Protein AF-A0A9E7R1S2-F1 (afdb_monomer_lite)

pLDDT: mean 90.25, std 10.7, range [45.53, 96.06]

Structure (mmCIF, N/CA/C/O backbone):
data_AF-A0A9E7R1S2-F1
#
_entry.id   AF-A0A9E7R1S2-F1
#
loop_
_atom_site.group_PDB
_atom_site.id
_atom_site.type_symbol
_atom_site.label_atom_id
_atom_site.label_alt_id
_atom_site.label_comp_id
_atom_site.label_asym_id
_atom_site.label_entity_id
_atom_site.label_seq_id
_atom_site.pdbx_PDB_ins_code
_atom_site.Cartn_x
_atom_site.Cartn_y
_atom_site.Cartn_z
_atom_site.occupancy
_atom_site.B_iso_or_equiv
_atom_site.auth_seq_id
_atom_site.auth_comp_id
_atom_site.auth_asym_id
_atom_site.auth_atom_id
_atom_site.pdbx_PDB_model_num
ATOM 1 N N . MET A 1 1 ? 7.622 10.072 -19.450 1.00 45.53 1 MET A N 1
ATOM 2 C CA . MET A 1 1 ? 6.599 9.486 -18.566 1.00 45.53 1 MET A CA 1
ATOM 3 C C . MET A 1 1 ? 6.834 10.089 -17.196 1.00 45.53 1 MET A C 1
ATOM 5 O O . MET A 1 1 ? 7.759 9.662 -16.527 1.00 45.53 1 MET A O 1
ATOM 9 N N . ASP A 1 2 ? 6.076 11.126 -16.841 1.00 47.75 2 ASP A N 1
ATOM 10 C CA . ASP A 1 2 ? 6.031 11.655 -15.469 1.00 47.75 2 ASP A CA 1
ATOM 11 C C . ASP A 1 2 ? 4.973 10.857 -14.705 1.00 47.75 2 ASP A C 1
ATOM 13 O O . ASP A 1 2 ? 3.842 11.286 -14.492 1.00 47.75 2 ASP A O 1
ATOM 17 N N . GLY A 1 3 ? 5.324 9.610 -14.415 1.00 49.53 3 GLY A N 1
ATOM 18 C CA . GLY A 1 3 ? 4.628 8.779 -13.452 1.00 49.53 3 GLY A CA 1
ATOM 19 C C . GLY A 1 3 ? 5.540 8.691 -12.250 1.00 49.53 3 GLY A C 1
ATOM 20 O O . GLY A 1 3 ? 6.705 8.329 -12.381 1.00 49.53 3 GLY A O 1
ATOM 21 N N . ASP A 1 4 ? 5.031 9.074 -11.091 1.00 64.75 4 ASP A N 1
ATOM 22 C CA . ASP A 1 4 ? 5.686 8.920 -9.799 1.00 64.75 4 ASP A CA 1
ATOM 23 C C . ASP A 1 4 ? 5.717 7.408 -9.470 1.00 64.75 4 ASP A C 1
ATOM 25 O O . ASP A 1 4 ? 4.973 6.928 -8.612 1.00 64.75 4 ASP A O 1
ATOM 29 N N . ASP A 1 5 ? 6.461 6.635 -10.274 1.00 80.19 5 ASP A N 1
ATOM 30 C CA . ASP A 1 5 ? 6.406 5.178 -10.335 1.00 80.19 5 ASP A CA 1
ATOM 31 C C . ASP A 1 5 ? 6.939 4.614 -9.023 1.00 80.19 5 ASP A C 1
ATOM 33 O O . ASP A 1 5 ? 8.140 4.558 -8.753 1.00 80.19 5 ASP A O 1
ATOM 37 N N . ARG A 1 6 ? 6.006 4.203 -8.174 1.00 88.44 6 ARG A N 1
ATOM 38 C CA . ARG A 1 6 ? 6.269 3.672 -6.844 1.00 88.44 6 ARG A CA 1
ATOM 39 C C . ARG A 1 6 ? 5.280 2.578 -6.524 1.00 88.44 6 ARG A C 1
ATOM 41 O O . ARG A 1 6 ? 4.141 2.581 -6.989 1.00 88.44 6 ARG A O 1
ATOM 48 N N . VAL A 1 7 ? 5.701 1.674 -5.657 1.00 92.38 7 VAL A N 1
ATOM 49 C CA . VAL A 1 7 ? 4.825 0.645 -5.110 1.00 92.38 7 VAL A CA 1
ATOM 50 C C . VAL A 1 7 ? 4.355 1.082 -3.732 1.00 92.38 7 VAL A C 1
ATOM 52 O O . VAL A 1 7 ? 5.160 1.383 -2.854 1.00 92.38 7 VAL A O 1
ATOM 55 N N . LEU A 1 8 ? 3.037 1.115 -3.543 1.00 94.00 8 LEU A N 1
ATOM 56 C CA . LEU A 1 8 ? 2.407 1.423 -2.263 1.00 94.00 8 LEU A CA 1
ATOM 57 C C . LEU A 1 8 ? 1.821 0.152 -1.660 1.00 94.00 8 LEU A C 1
ATOM 59 O O . LEU A 1 8 ? 0.844 -0.393 -2.170 1.00 94.00 8 LEU A O 1
ATOM 63 N N . VAL A 1 9 ? 2.371 -0.275 -0.530 1.00 94.12 9 VAL A N 1
ATOM 64 C CA . VAL A 1 9 ? 1.782 -1.327 0.296 1.00 94.12 9 VAL A CA 1
ATOM 65 C C . VAL A 1 9 ? 0.901 -0.650 1.339 1.00 94.12 9 VAL A C 1
ATOM 67 O O . VAL A 1 9 ? 1.389 0.069 2.210 1.00 94.12 9 VAL A O 1
ATOM 70 N N . SER A 1 10 ? -0.414 -0.826 1.218 1.00 94.44 10 SER A N 1
ATOM 71 C CA . SER A 1 10 ? -1.384 -0.164 2.095 1.00 94.44 10 SER A CA 1
ATOM 72 C C . SER A 1 10 ? -1.976 -1.154 3.096 1.00 94.44 10 SER A C 1
ATOM 74 O O . SER A 1 10 ? -2.503 -2.192 2.700 1.00 94.44 10 SER A O 1
ATOM 76 N N . ARG A 1 11 ? -1.940 -0.814 4.386 1.00 94.44 11 ARG A N 1
ATOM 77 C CA . ARG A 1 11 ? -2.794 -1.433 5.409 1.00 94.44 11 ARG A CA 1
ATOM 78 C C . ARG A 1 11 ? -4.088 -0.653 5.518 1.00 94.44 11 ARG A C 1
ATOM 80 O O . ARG A 1 11 ? -4.053 0.549 5.742 1.00 94.44 11 ARG A O 1
ATOM 87 N N . TYR A 1 12 ? -5.220 -1.330 5.417 1.00 94.38 12 TYR A N 1
ATOM 88 C CA . TYR A 1 12 ? -6.521 -0.683 5.540 1.00 94.38 12 TYR A CA 1
ATOM 89 C C . TYR A 1 12 ? -7.024 -0.763 6.975 1.00 94.38 12 TYR A C 1
ATOM 91 O O . TYR A 1 12 ? -7.261 -1.859 7.480 1.00 94.38 12 TYR A O 1
ATOM 99 N N . VAL A 1 13 ? -7.191 0.393 7.613 1.00 94.38 13 VAL A N 1
ATOM 100 C CA . VAL A 1 13 ? -7.802 0.512 8.941 1.00 94.38 13 VAL A CA 1
ATOM 101 C C . VAL A 1 13 ? -9.203 1.070 8.747 1.00 94.38 13 VAL A C 1
ATOM 103 O O . VAL A 1 13 ? -9.369 2.145 8.173 1.00 94.38 13 VAL A O 1
ATOM 106 N N . LEU A 1 14 ? -10.206 0.313 9.181 1.00 95.44 14 LEU A N 1
ATOM 107 C CA . LEU A 1 14 ? -11.605 0.693 9.072 1.00 95.44 14 LEU A CA 1
ATOM 108 C C . LEU A 1 14 ? -12.039 1.396 10.351 1.00 95.44 14 LEU A C 1
ATOM 110 O O . LEU A 1 14 ? -11.908 0.832 11.443 1.00 95.44 14 LEU A O 1
ATOM 114 N N . LEU A 1 15 ? -12.589 2.591 10.182 1.00 95.44 15 LEU A N 1
ATOM 115 C CA . LEU A 1 15 ? -13.255 3.338 11.235 1.00 95.44 15 LEU A CA 1
ATOM 116 C C . LEU A 1 15 ? -14.771 3.281 11.045 1.00 95.44 15 LEU A C 1
ATOM 118 O O . LEU A 1 15 ? -15.258 3.209 9.910 1.00 95.44 15 LEU A O 1
ATOM 122 N N . ASP A 1 16 ? -15.514 3.336 12.143 1.00 93.56 16 ASP A N 1
ATOM 123 C CA . ASP A 1 16 ? -16.944 3.635 12.105 1.00 93.56 16 ASP A CA 1
ATOM 124 C C . ASP A 1 16 ? -17.215 5.146 11.948 1.00 93.56 16 ASP A C 1
ATOM 126 O O . ASP A 1 16 ? -16.313 5.952 11.712 1.00 93.56 16 ASP A O 1
ATOM 130 N N . ARG A 1 17 ? -18.489 5.544 12.057 1.00 91.31 17 ARG A N 1
ATOM 131 C CA . ARG A 1 17 ? -18.913 6.949 11.935 1.00 91.31 17 ARG A CA 1
ATOM 132 C C . ARG A 1 17 ? -18.484 7.831 13.112 1.00 91.31 17 ARG A C 1
ATOM 134 O O . ARG A 1 17 ? -18.473 9.048 12.953 1.00 91.31 17 ARG A O 1
ATOM 141 N N . SER A 1 18 ? -18.160 7.239 14.258 1.00 92.81 18 SER A N 1
ATOM 142 C CA . SER A 1 18 ? -17.652 7.938 15.443 1.00 92.81 18 SER A CA 1
ATOM 143 C C . SER A 1 18 ? -16.137 8.149 15.371 1.00 92.81 18 SER A C 1
ATOM 145 O O . SER A 1 18 ? -15.596 8.964 16.115 1.00 92.81 18 SER A O 1
ATOM 147 N N . GLY A 1 19 ? -15.462 7.457 14.446 1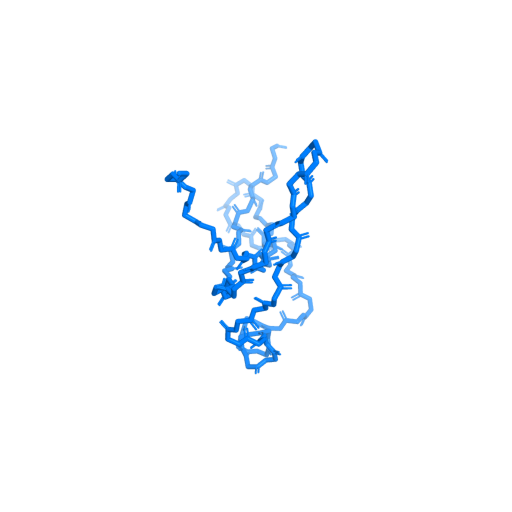.00 90.38 19 GLY A N 1
ATOM 148 C CA . GLY A 1 19 ? -14.010 7.466 14.301 1.00 90.38 19 GLY A CA 1
ATOM 149 C C . GLY A 1 19 ? -13.319 6.334 15.061 1.00 90.38 19 GLY A C 1
ATOM 150 O O . GLY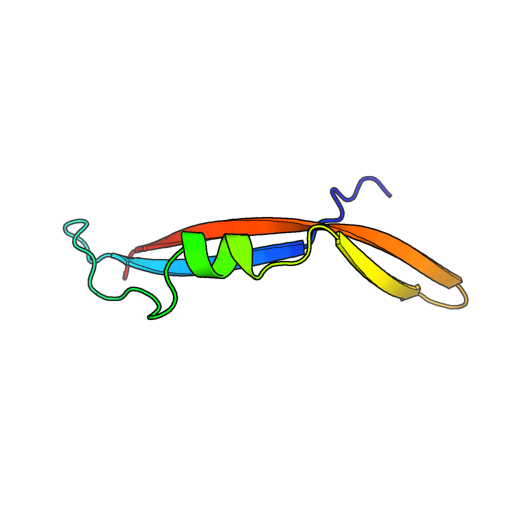 A 1 19 ? -12.088 6.311 15.110 1.00 90.38 19 GLY A O 1
ATOM 151 N N . ASP A 1 20 ? -14.076 5.388 15.621 1.00 93.94 20 ASP A N 1
ATOM 152 C CA . ASP A 1 20 ? -13.526 4.257 16.357 1.00 93.94 20 ASP A CA 1
ATOM 153 C C . ASP A 1 20 ? -13.045 3.165 15.398 1.00 93.94 20 ASP A C 1
ATOM 155 O O . ASP A 1 20 ? -13.687 2.852 14.391 1.00 93.94 20 ASP A O 1
ATOM 159 N N . VAL A 1 21 ? -11.894 2.561 15.709 1.00 92.62 21 VAL A N 1
ATOM 160 C CA . VAL A 1 21 ? -11.336 1.463 14.910 1.00 92.62 21 VAL A CA 1
ATOM 161 C C . VAL A 1 21 ? -12.196 0.218 15.089 1.00 92.62 21 VAL A C 1
ATOM 163 O O . VAL A 1 21 ? -12.156 -0.436 16.128 1.00 92.62 21 VAL A O 1
ATOM 166 N N . VAL A 1 22 ? -12.910 -0.162 14.034 1.00 94.69 22 VAL A N 1
ATOM 167 C CA . VAL A 1 22 ? -13.718 -1.391 13.999 1.00 94.69 22 VAL A CA 1
ATOM 168 C C . VAL A 1 22 ? -12.975 -2.561 13.368 1.00 94.69 22 VAL A C 1
ATOM 170 O O . VAL A 1 22 ? -13.292 -3.720 13.630 1.00 94.69 22 VAL A O 1
ATOM 173 N N . ARG A 1 23 ? -11.971 -2.283 12.529 1.00 91.88 23 ARG A N 1
ATOM 174 C CA . ARG A 1 23 ? -11.123 -3.322 11.941 1.00 91.88 23 ARG A CA 1
ATOM 175 C C . ARG A 1 23 ? -9.730 -2.792 11.650 1.00 91.88 23 ARG A C 1
ATOM 177 O O . ARG A 1 23 ? -9.574 -1.785 10.966 1.00 91.88 23 ARG A O 1
ATOM 184 N N . ALA A 1 24 ? -8.722 -3.532 12.088 1.00 91.50 24 ALA A N 1
ATOM 185 C CA . ALA A 1 24 ? -7.332 -3.314 11.714 1.00 91.50 24 ALA A CA 1
ATOM 186 C C . ALA A 1 24 ? -6.733 -4.614 11.149 1.00 91.50 24 ALA A C 1
ATOM 188 O O . ALA A 1 24 ? -7.174 -5.700 11.535 1.00 91.50 24 ALA A O 1
ATOM 189 N N . PRO A 1 25 ? -5.747 -4.542 10.239 1.00 91.94 25 PRO A N 1
ATOM 190 C CA . PRO A 1 25 ? -5.029 -5.726 9.786 1.00 91.94 25 PRO A CA 1
ATOM 191 C C . PRO A 1 25 ? -4.191 -6.301 10.932 1.00 91.94 25 PRO A C 1
ATOM 193 O O . PRO A 1 25 ? -3.581 -5.543 11.685 1.00 91.94 25 PRO A O 1
ATOM 196 N N . GLU A 1 26 ? -4.116 -7.630 11.024 1.00 93.75 26 GLU A N 1
ATOM 197 C CA . GLU A 1 26 ? -3.361 -8.329 12.079 1.00 93.75 26 GLU A CA 1
ATOM 198 C C . GLU A 1 26 ? -1.876 -7.960 12.083 1.00 93.75 26 GLU A C 1
ATOM 200 O O . GLU A 1 26 ? -1.247 -7.896 13.134 1.00 93.75 26 GLU A O 1
ATOM 205 N N . VAL A 1 27 ? -1.317 -7.688 10.903 1.00 93.44 27 VAL A N 1
ATOM 206 C CA . VAL A 1 27 ? 0.084 -7.303 10.747 1.00 93.44 27 VAL A CA 1
ATOM 207 C C . VAL A 1 27 ? 0.268 -5.847 11.193 1.00 93.44 27 VAL A C 1
ATOM 209 O O . VAL A 1 27 ? -0.317 -4.949 10.576 1.00 93.44 27 VAL A O 1
ATOM 212 N N . PRO A 1 28 ? 1.100 -5.562 12.215 1.00 93.69 28 PRO A N 1
ATOM 213 C CA . PRO A 1 28 ? 1.420 -4.197 12.628 1.00 93.69 28 PRO A CA 1
ATOM 214 C C . PRO A 1 28 ? 2.141 -3.407 11.527 1.00 93.69 28 PRO A C 1
ATOM 216 O O . PRO A 1 28 ? 2.883 -3.981 10.729 1.00 93.69 28 PRO A O 1
ATOM 219 N N . PHE A 1 29 ? 1.991 -2.078 11.522 1.00 94.00 29 PHE A N 1
ATOM 220 C CA . PHE A 1 29 ? 2.646 -1.206 10.540 1.00 94.00 29 PHE A CA 1
ATOM 221 C C . PHE A 1 29 ? 4.166 -1.390 10.555 1.00 94.00 29 PHE A C 1
ATOM 223 O O . PHE A 1 29 ? 4.773 -1.569 9.505 1.00 94.00 29 PHE A O 1
ATOM 230 N N . GLU A 1 30 ? 4.775 -1.433 11.743 1.00 95.44 30 GLU A N 1
ATOM 231 C CA . GLU A 1 30 ? 6.224 -1.613 11.886 1.00 95.44 30 GLU A CA 1
ATOM 232 C C . GLU A 1 30 ? 6.710 -2.965 11.363 1.00 95.44 30 GLU A C 1
ATOM 234 O O . GLU A 1 30 ? 7.758 -3.033 10.723 1.00 95.44 30 GLU A O 1
ATOM 239 N N . ALA A 1 31 ? 5.933 -4.032 11.570 1.00 95.56 31 ALA A N 1
ATOM 240 C CA . ALA A 1 31 ? 6.266 -5.351 11.040 1.00 95.56 31 ALA A CA 1
ATOM 241 C C . ALA A 1 31 ? 6.222 -5.348 9.505 1.00 95.56 31 ALA A C 1
ATOM 243 O O . ALA A 1 31 ? 7.138 -5.845 8.852 1.00 95.56 31 ALA A O 1
ATOM 244 N N . LEU A 1 32 ? 5.196 -4.718 8.925 1.00 94.00 32 LEU A N 1
ATOM 245 C CA . LEU A 1 32 ? 5.077 -4.564 7.479 1.00 94.00 32 LEU A CA 1
ATOM 246 C C . LEU A 1 32 ? 6.192 -3.681 6.901 1.00 94.00 32 LEU A C 1
ATOM 248 O O . LEU A 1 32 ? 6.776 -4.025 5.877 1.00 94.00 32 LEU A O 1
ATOM 252 N N . ARG A 1 33 ? 6.525 -2.573 7.570 1.00 94.88 33 ARG A N 1
ATOM 253 C CA . ARG A 1 33 ? 7.610 -1.658 7.187 1.00 94.88 33 ARG A CA 1
ATOM 254 C C . ARG A 1 33 ? 8.973 -2.342 7.224 1.00 94.88 33 ARG A C 1
ATOM 256 O O . ARG A 1 33 ? 9.782 -2.109 6.333 1.00 94.88 33 ARG A O 1
ATOM 263 N N . ALA A 1 34 ? 9.226 -3.169 8.235 1.00 95.50 34 ALA A N 1
ATOM 264 C CA . ALA A 1 34 ? 10.473 -3.916 8.362 1.00 95.50 34 ALA A CA 1
ATOM 265 C C . ALA A 1 34 ? 10.597 -5.028 7.309 1.00 95.50 34 ALA A C 1
ATOM 267 O O . ALA A 1 34 ? 11.697 -5.287 6.824 1.00 95.50 34 ALA A O 1
ATOM 268 N N . ALA A 1 35 ? 9.483 -5.673 6.951 1.00 95.44 35 ALA A N 1
ATOM 269 C CA . ALA A 1 35 ? 9.457 -6.748 5.964 1.00 95.44 35 ALA A CA 1
ATOM 270 C C . ALA A 1 35 ? 9.448 -6.247 4.509 1.00 95.44 35 ALA A C 1
ATOM 272 O O . ALA A 1 35 ? 9.894 -6.961 3.610 1.00 95.44 35 ALA A O 1
ATOM 273 N N . ALA A 1 36 ? 8.931 -5.042 4.256 1.00 94.75 36 ALA A N 1
ATOM 274 C CA . ALA A 1 36 ? 8.845 -4.494 2.911 1.00 94.75 36 ALA A CA 1
ATOM 275 C C . ALA A 1 36 ? 10.250 -4.244 2.322 1.00 94.75 36 ALA A C 1
ATOM 277 O O . ALA A 1 36 ? 11.090 -3.598 2.958 1.00 94.75 36 ALA A O 1
ATOM 278 N N . PRO A 1 37 ? 10.526 -4.707 1.087 1.00 95.88 37 PRO A N 1
ATOM 279 C CA . PRO A 1 37 ? 11.778 -4.380 0.419 1.00 95.88 37 PRO A CA 1
ATOM 280 C C . PRO A 1 37 ? 11.825 -2.880 0.130 1.00 95.88 37 PRO A C 1
ATOM 282 O O . PRO A 1 37 ? 10.797 -2.263 -0.107 1.00 95.88 37 PRO A O 1
ATOM 285 N N . ARG A 1 38 ? 13.018 -2.278 0.079 1.00 94.75 38 ARG A N 1
ATOM 286 C CA . ARG A 1 38 ? 13.151 -0.841 -0.245 1.00 94.75 38 ARG A CA 1
ATOM 287 C C . ARG A 1 38 ? 12.794 -0.519 -1.697 1.00 94.75 38 ARG A C 1
ATOM 289 O O . ARG A 1 38 ? 12.361 0.589 -1.997 1.00 94.75 38 ARG A O 1
ATOM 296 N N . THR A 1 39 ? 13.020 -1.475 -2.597 1.00 96.06 39 THR A N 1
ATOM 297 C CA . THR A 1 39 ? 12.753 -1.343 -4.033 1.00 96.06 39 THR A CA 1
ATOM 298 C C . THR A 1 39 ? 12.303 -2.677 -4.615 1.00 96.06 39 THR A C 1
ATOM 300 O O . THR A 1 39 ? 12.686 -3.728 -4.099 1.00 96.06 39 THR A O 1
ATOM 303 N N . VAL A 1 40 ? 11.554 -2.637 -5.713 1.00 95.12 40 VAL A N 1
ATOM 304 C CA . VAL A 1 40 ? 11.236 -3.804 -6.549 1.00 95.12 40 VAL A CA 1
ATOM 305 C C . VAL A 1 40 ? 11.621 -3.531 -7.997 1.00 95.12 40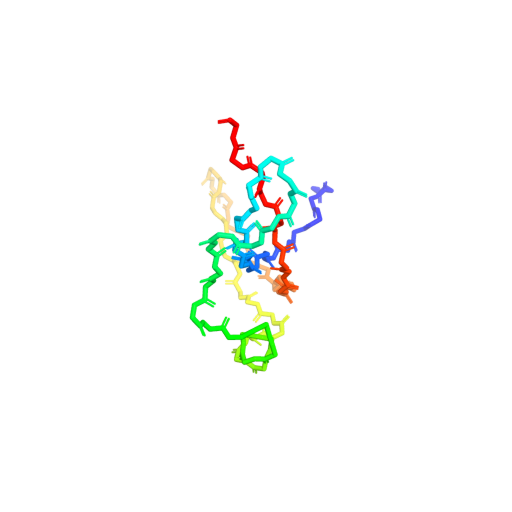 VAL A C 1
ATOM 307 O O . VAL A 1 40 ? 11.730 -2.379 -8.408 1.00 95.12 40 VAL A O 1
ATOM 310 N N . VAL A 1 41 ? 11.838 -4.584 -8.780 1.00 95.50 41 VAL A N 1
ATOM 311 C CA . VAL A 1 41 ? 12.046 -4.458 -10.226 1.00 95.50 41 VAL A CA 1
ATOM 312 C C . VAL A 1 41 ? 10.695 -4.623 -10.914 1.00 95.50 41 VAL A C 1
ATOM 314 O O . VAL A 1 41 ? 10.074 -5.675 -10.795 1.00 95.50 41 VAL A O 1
ATOM 317 N N . SER A 1 42 ? 10.248 -3.590 -11.622 1.00 92.62 42 SER A N 1
ATOM 318 C CA . SER A 1 42 ? 9.078 -3.648 -12.495 1.00 92.62 42 SER A CA 1
ATOM 319 C C . SER A 1 42 ? 9.530 -3.848 -13.932 1.00 92.62 42 SER A C 1
ATOM 321 O O . SER A 1 42 ? 10.495 -3.221 -14.372 1.00 92.62 42 SER A O 1
ATOM 323 N N . THR A 1 43 ? 8.838 -4.719 -14.659 1.00 93.31 43 THR A N 1
ATOM 324 C CA . THR A 1 43 ? 8.986 -4.848 -16.109 1.00 93.31 43 THR A CA 1
ATOM 325 C C . THR A 1 43 ? 7.631 -4.593 -16.743 1.00 93.31 43 THR A C 1
ATOM 327 O O . THR A 1 43 ? 6.702 -5.378 -16.563 1.00 93.31 43 THR A O 1
ATOM 330 N N . THR A 1 44 ? 7.528 -3.491 -17.476 1.00 90.44 44 THR A N 1
ATOM 331 C CA . THR A 1 44 ? 6.325 -3.074 -18.190 1.00 90.44 44 THR A CA 1
ATOM 332 C C . THR A 1 44 ? 6.520 -3.350 -19.671 1.00 90.44 44 THR A C 1
ATOM 334 O O . THR A 1 44 ? 7.541 -2.975 -20.251 1.00 90.44 44 THR A O 1
ATOM 337 N N . ARG A 1 45 ? 5.536 -3.995 -20.295 1.00 92.69 45 ARG A N 1
ATOM 338 C CA . ARG A 1 45 ? 5.507 -4.217 -21.739 1.00 92.69 45 ARG A CA 1
ATOM 339 C C . ARG A 1 45 ? 4.340 -3.446 -22.341 1.00 92.69 45 ARG A C 1
ATOM 341 O O . ARG A 1 45 ? 3.213 -3.605 -21.879 1.00 92.69 45 ARG A O 1
ATOM 348 N N . TYR A 1 46 ? 4.623 -2.625 -23.343 1.00 89.56 46 TYR A N 1
ATOM 349 C CA . TYR A 1 46 ? 3.630 -1.868 -24.098 1.00 89.56 46 TYR A CA 1
ATOM 350 C C . TYR A 1 46 ? 4.024 -1.898 -25.577 1.00 89.56 46 TYR A C 1
ATOM 352 O O . TYR A 1 46 ? 5.151 -1.535 -25.912 1.00 89.56 46 TYR A O 1
ATOM 360 N N . ASP A 1 47 ? 3.123 -2.373 -26.436 1.00 92.88 47 ASP A N 1
ATOM 361 C CA . ASP A 1 47 ? 3.395 -2.696 -27.843 1.00 92.88 47 ASP A CA 1
ATOM 362 C C . ASP A 1 47 ? 4.672 -3.560 -28.002 1.00 92.88 47 ASP A C 1
ATOM 364 O O . ASP A 1 47 ? 4.824 -4.596 -27.338 1.00 92.88 47 ASP A O 1
ATOM 368 N N . ASP A 1 48 ? 5.613 -3.115 -28.840 1.00 92.12 48 ASP A N 1
ATOM 369 C CA . ASP A 1 48 ? 6.920 -3.744 -29.068 1.00 92.12 48 ASP A CA 1
ATOM 370 C C . ASP A 1 48 ? 8.008 -3.262 -28.088 1.00 92.12 48 ASP A C 1
ATOM 372 O O . ASP A 1 48 ? 9.175 -3.649 -28.191 1.00 92.12 48 ASP A O 1
ATOM 376 N N . HIS A 1 49 ? 7.648 -2.439 -27.099 1.00 89.50 49 HIS A N 1
ATOM 377 C CA . HIS A 1 49 ? 8.579 -1.900 -26.116 1.00 89.50 49 HIS A CA 1
ATOM 378 C C . HIS A 1 49 ? 8.519 -2.671 -24.797 1.00 89.50 49 HIS A C 1
ATOM 380 O O . HIS A 1 49 ? 7.458 -2.920 -24.222 1.00 89.50 49 HIS A O 1
ATOM 386 N N . THR A 1 50 ? 9.698 -3.021 -24.282 1.00 93.19 50 THR A N 1
ATOM 387 C CA . THR A 1 50 ? 9.871 -3.542 -22.922 1.00 93.19 50 THR A CA 1
ATOM 388 C C . THR A 1 50 ? 10.695 -2.547 -22.123 1.00 93.19 50 THR A C 1
ATOM 390 O O . THR A 1 50 ? 11.791 -2.170 -22.534 1.00 93.19 50 THR A O 1
ATOM 393 N N . TYR A 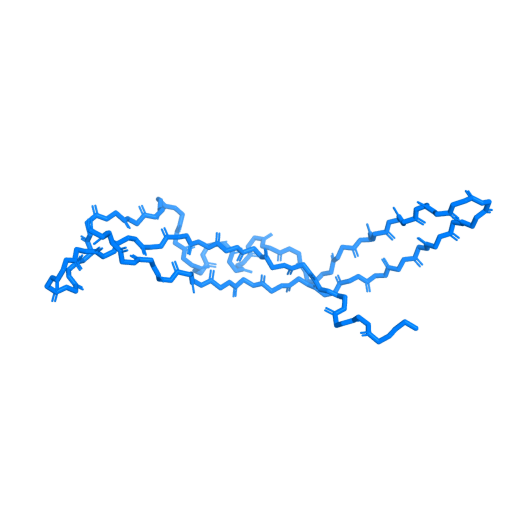1 51 ? 10.165 -2.130 -20.980 1.00 89.50 51 TYR A N 1
ATOM 394 C CA . TYR A 1 51 ? 10.809 -1.212 -20.054 1.00 89.50 51 TYR A CA 1
ATOM 395 C C . TYR A 1 51 ? 10.989 -1.895 -18.702 1.00 89.50 51 TYR A C 1
ATOM 397 O O . TYR A 1 51 ? 10.028 -2.412 -18.134 1.00 89.50 51 TYR A O 1
ATOM 405 N N . THR A 1 52 ? 12.210 -1.880 -18.173 1.00 93.31 52 THR A N 1
ATOM 406 C CA . THR A 1 52 ? 12.520 -2.408 -16.842 1.00 93.31 52 THR A CA 1
ATOM 407 C C . THR A 1 52 ? 13.068 -1.292 -15.966 1.00 93.31 52 THR A C 1
ATOM 409 O O . THR A 1 52 ? 14.030 -0.622 -16.342 1.00 93.31 52 THR A O 1
ATOM 412 N N . ALA A 1 53 ? 12.490 -1.120 -14.779 1.00 92.12 53 ALA A N 1
ATOM 413 C CA . ALA A 1 53 ? 12.900 -0.104 -13.816 1.00 92.12 53 ALA A CA 1
ATOM 414 C C . ALA A 1 53 ? 12.889 -0.626 -12.379 1.00 9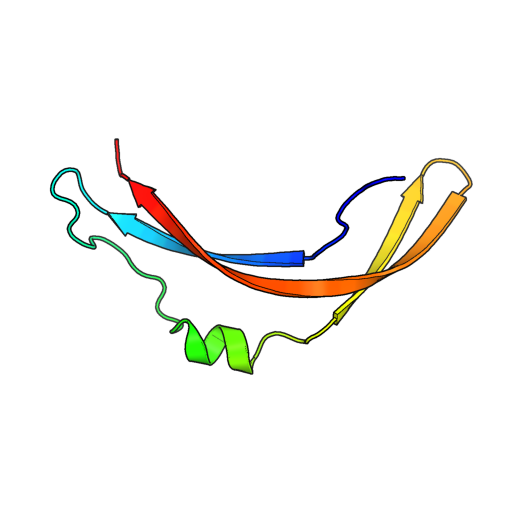2.12 53 ALA A C 1
ATOM 416 O O . ALA A 1 53 ? 12.156 -1.552 -12.033 1.00 92.12 53 ALA A O 1
ATOM 417 N N . ARG A 1 54 ? 13.705 -0.001 -11.523 1.00 94.69 54 ARG A N 1
ATOM 418 C CA . ARG A 1 54 ? 13.644 -0.186 -10.070 1.00 94.69 54 ARG A CA 1
ATOM 419 C C . ARG A 1 54 ? 12.708 0.855 -9.476 1.00 94.69 54 ARG A C 1
ATOM 421 O O . ARG A 1 54 ? 12.991 2.043 -9.578 1.00 94.69 54 ARG A O 1
ATOM 428 N N . LEU A 1 55 ? 11.639 0.398 -8.837 1.00 94.56 55 LEU A N 1
ATOM 429 C CA . LEU A 1 55 ? 10.638 1.255 -8.216 1.00 94.56 55 LEU A CA 1
ATOM 430 C C . LEU A 1 55 ? 10.816 1.255 -6.695 1.00 94.56 55 LEU 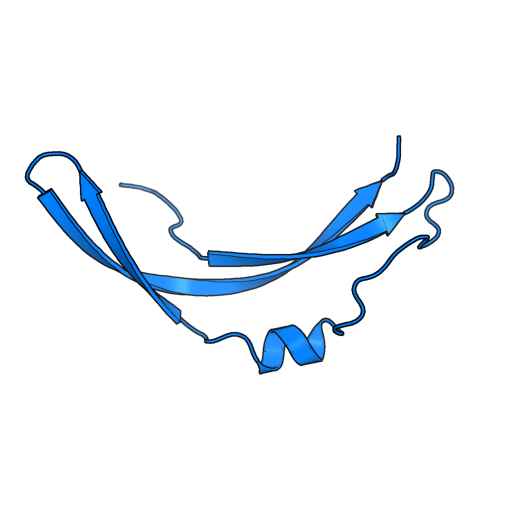A C 1
ATOM 432 O O . LEU A 1 55 ? 10.969 0.174 -6.116 1.00 94.56 55 LEU A O 1
ATOM 436 N N . PRO A 1 56 ? 10.791 2.419 -6.027 1.00 95.69 56 PRO A N 1
ATOM 437 C CA . PRO A 1 56 ? 10.760 2.484 -4.573 1.00 95.69 56 PRO A CA 1
ATOM 438 C C . PRO A 1 56 ? 9.451 1.902 -4.029 1.00 95.69 56 PRO A C 1
ATOM 440 O O . PRO A 1 56 ? 8.387 2.034 -4.640 1.00 95.69 56 PRO A O 1
ATOM 443 N N . VAL A 1 57 ? 9.534 1.270 -2.861 1.00 96.00 57 VAL A N 1
ATOM 444 C CA . VAL A 1 57 ? 8.370 0.746 -2.141 1.00 96.00 57 VAL A CA 1
ATOM 445 C C . VAL A 1 57 ? 8.147 1.571 -0.885 1.00 96.00 57 VAL A C 1
ATOM 447 O O . VAL A 1 57 ? 9.076 1.821 -0.116 1.00 96.00 57 VAL A O 1
ATOM 450 N N . PHE A 1 58 ? 6.897 1.943 -0.650 1.00 95.25 58 PHE A N 1
ATOM 451 C CA . PHE A 1 58 ? 6.473 2.642 0.551 1.00 95.25 58 PHE A CA 1
ATOM 452 C C . PHE A 1 58 ? 5.344 1.877 1.229 1.00 95.25 58 PHE A C 1
ATOM 454 O O . PHE A 1 58 ? 4.502 1.260 0.572 1.00 95.25 58 PHE A O 1
ATOM 461 N N . VAL A 1 59 ? 5.314 1.952 2.555 1.00 95.62 59 VAL A N 1
ATOM 462 C CA . VAL A 1 59 ? 4.240 1.395 3.378 1.00 95.62 59 VAL A CA 1
ATOM 463 C C . VAL A 1 59 ? 3.421 2.547 3.942 1.00 95.62 59 VAL A C 1
ATOM 465 O O . VAL A 1 59 ? 3.986 3.540 4.400 1.00 95.62 59 VAL A O 1
ATOM 468 N N . ARG A 1 60 ? 2.094 2.419 3.916 1.00 95.00 60 ARG A N 1
ATOM 469 C CA . ARG A 1 60 ? 1.175 3.391 4.520 1.00 95.00 60 ARG A CA 1
ATOM 470 C C . ARG A 1 60 ? -0.003 2.704 5.197 1.00 95.00 60 ARG A C 1
ATOM 472 O O . ARG A 1 60 ? -0.416 1.625 4.773 1.00 95.00 60 ARG A O 1
ATOM 479 N N . ASP A 1 61 ? -0.595 3.388 6.165 1.00 95.19 61 ASP A N 1
ATOM 480 C CA . ASP A 1 61 ? -1.961 3.101 6.589 1.00 95.19 61 ASP A CA 1
ATOM 481 C C . ASP A 1 61 ? -2.933 3.920 5.728 1.00 95.19 61 ASP A C 1
ATOM 483 O O . ASP A 1 61 ? -2.754 5.118 5.508 1.00 95.19 61 ASP A O 1
ATOM 487 N N . ALA A 1 62 ? -3.951 3.252 5.200 1.00 93.75 62 ALA A N 1
ATOM 488 C CA . ALA A 1 62 ? -5.083 3.846 4.515 1.00 93.75 62 ALA A CA 1
ATOM 489 C C . ALA A 1 62 ? -6.287 3.755 5.453 1.00 93.75 62 ALA A C 1
ATOM 491 O O . ALA A 1 62 ? -6.835 2.675 5.682 1.00 93.75 62 ALA A O 1
ATOM 492 N N . ILE A 1 63 ? -6.672 4.896 6.014 1.00 93.56 63 ILE A N 1
ATOM 493 C CA . ILE A 1 63 ? -7.841 4.993 6.880 1.00 93.56 63 ILE A CA 1
ATOM 494 C C . ILE A 1 63 ? -9.081 5.073 5.993 1.00 93.56 63 ILE A C 1
ATOM 496 O O . ILE A 1 63 ? -9.176 5.946 5.130 1.00 93.56 63 ILE A O 1
ATOM 500 N N . VAL A 1 64 ? -10.012 4.143 6.182 1.00 93.19 64 VAL A N 1
ATOM 501 C CA . VAL A 1 64 ? -11.275 4.082 5.443 1.00 93.19 64 VAL A CA 1
ATOM 502 C C . VAL A 1 64 ? -12.411 4.213 6.440 1.00 93.19 64 VAL A C 1
ATOM 504 O O . VAL A 1 64 ? -12.406 3.551 7.472 1.00 93.19 64 VAL A O 1
ATOM 507 N N . GLN A 1 65 ? -13.390 5.055 6.129 1.00 89.19 65 GLN A N 1
ATOM 508 C CA . GLN A 1 65 ? -14.580 5.218 6.953 1.00 89.19 65 GLN A CA 1
ATOM 509 C C . GLN A 1 65 ? -15.714 4.366 6.376 1.00 89.19 65 GLN A C 1
ATOM 511 O O . GLN A 1 65 ? -16.036 4.483 5.190 1.00 89.19 65 GLN A O 1
ATOM 516 N N . ALA A 1 66 ? -16.298 3.492 7.197 1.00 75.81 66 ALA A N 1
ATOM 517 C CA . ALA A 1 66 ? -17.491 2.745 6.817 1.00 75.81 66 ALA A CA 1
ATOM 518 C C . ALA A 1 66 ? -18.659 3.728 6.637 1.00 75.81 66 ALA A C 1
ATOM 520 O O . ALA A 1 66 ? -18.962 4.510 7.541 1.00 75.81 66 ALA A O 1
ATOM 521 N N . THR A 1 67 ? -19.263 3.728 5.447 1.00 70.69 67 THR A N 1
ATOM 522 C CA . THR A 1 67 ? -20.359 4.640 5.086 1.00 70.69 67 THR A CA 1
ATOM 523 C C . THR A 1 67 ? -21.655 4.242 5.777 1.00 70.69 67 THR A C 1
ATOM 525 O O . THR A 1 67 ? -21.987 3.040 5.784 1.00 70.69 67 THR A O 1
#

Sequence (67 aa):
MDGDDRVLVSRYVLLDRSGDVVRAPEVPFEALRAAAPRTVVSTTRYDDHTYTARLPVFVRDAIVQAT

Organism: NCBI:txid1364945

Secondary structure (DSSP, 8-state):
------EEEEEEEEE-TTS-EEE--SS-HHHHHHHS-SEEEEEEEETTEEEEEEEEEEEEEEEEE--

Foldseek 3Di:
DPDLFAAEAEWEFEAEPVRDGPDGDPQDQVNCVVPDDQWDWDWDDDDPDIDIDIHGYDYYYDYDYDD

Radius of gyration: 16.35 Å; chains: 1; bounding box: 34×20×45 Å